Protein AF-A0A2J6R4K6-F1 (afdb_monomer)

Secondary structure (DSSP, 8-state):
-PPPPSTT----EEEEEEEPP-PBPPSSSSPEEEEEEEEEEETTEEEEEEEEEEEEE-TTS-EEEEEEEEEEEETSPPEE------TT-EEEEEEEEEETTEEEEEEEETTTTEEEEEEEE-SSGGG-----EEEEEEEE-SS--B------EEEE-

Foldseek 3Di:
DDDWDPPPAFDFKKKWKKFAFDFDDDPDDAKWKKWWKKWFDDDPWIWMWTKMKIWGADPVRDIDMDIWTWIDGPPPDIDTDPDDDDGGFIWMKMKGDPFLFKIKMWIARPVVGDIDIGIDTHPDPVSRDRGRDIDGDMDIDPDHTCRPDMDIPPIDD

pLDDT: mean 90.51, std 12.22, range [40.06, 98.88]

Radius of gyration: 16.22 Å; Cα contacts (8 Å, |Δi|>4): 396; chains: 1; bounding box: 48×33×43 Å

Sequence (157 aa):
MITPPPSGLTFYAVLGTFVVPLPSPSVSGPGIWGGAWVGLKEGETIVQAGACWMLTVDDSGDYTYVFSLWYEWYPAPTVYLDMAVGPGDLIDVWCEVTTTTTAFCIINNISNGVENTYEFSAPSSDSAITPNEVDWIMEGKATFANFGEITFTNCIA

InterPro domains:
  IPR000250 Peptidase G1 [PF01828] (9-157)
  IPR000250 Peptidase G1 [PTHR37536] (5-157)
  IPR013320 Concanavalin A-like lectin/glucanase domain superfamily [SSF49899] (10-157)
  IPR038656 Peptidase G1 superfamily [G3DSA:2.60.120.700] (2-157)

Nearest PDB structures (foldseek):
  5o68-assembly2_F  TM=2.909E-01  e=8.807E-01  Pseudomonas sp. UK4
  5o68-assembly3_I  TM=3.181E-01  e=4.536E+00  Pseudomonas sp. UK4
  5o68-assembly4_L  TM=2.574E-01  e=2.453E+00  Pseudomonas sp. UK4
  5o68-assembly1_C  TM=3.198E-01  e=7.571E+00  Pseudomonas sp. UK4

Solvent-accessible surface area (backbone atoms only — not comparable to full-atom values): 8768 Å² total; per-residue (Å²): 135,82,78,69,56,61,92,93,53,62,54,47,46,35,32,36,28,35,56,40,56,69,56,48,80,70,99,69,69,77,58,29,34,39,32,45,37,38,28,41,24,40,94,88,31,33,43,35,37,39,39,37,38,37,39,41,52,50,98,87,68,54,73,50,80,48,57,39,34,39,40,31,40,34,90,40,77,75,45,75,49,99,55,94,60,52,63,71,34,38,36,39,36,38,39,35,54,79,44,49,49,32,32,38,36,40,46,30,35,62,73,80,69,51,70,51,76,48,76,52,59,38,80,46,82,91,46,44,44,75,18,65,45,78,46,81,45,81,47,64,49,100,59,62,54,53,43,86,77,80,61,78,39,79,74,45,108

Mean predicted aligned error: 4.85 Å

Structure (mmCIF, N/CA/C/O backbone):
data_AF-A0A2J6R4K6-F1
#
_entry.id   AF-A0A2J6R4K6-F1
#
loop_
_atom_site.group_PDB
_atom_site.id
_atom_site.type_symbol
_atom_site.label_atom_id
_atom_site.label_alt_id
_atom_site.label_comp_id
_atom_site.label_asym_id
_atom_site.label_entity_id
_atom_site.label_seq_id
_atom_site.pdbx_PDB_ins_code
_atom_site.Cartn_x
_atom_site.Cartn_y
_atom_site.Cartn_z
_atom_site.occupancy
_atom_site.B_iso_or_equiv
_atom_site.auth_seq_id
_atom_site.auth_comp_id
_atom_site.auth_asym_id
_atom_site.auth_atom_id
_atom_site.pdbx_PDB_model_num
ATOM 1 N N . MET A 1 1 ? -18.095 5.226 -7.165 1.00 40.06 1 MET A N 1
ATOM 2 C CA . MET A 1 1 ? -18.664 5.714 -5.893 1.00 40.06 1 MET A CA 1
ATOM 3 C C . MET A 1 1 ? -19.014 4.490 -5.072 1.00 40.06 1 MET A C 1
ATOM 5 O O . MET A 1 1 ? -19.979 3.816 -5.418 1.00 40.06 1 MET A O 1
ATOM 9 N N . ILE A 1 2 ? -18.189 4.148 -4.080 1.00 52.03 2 ILE A N 1
ATOM 10 C CA . ILE A 1 2 ? -18.560 3.144 -3.078 1.00 52.03 2 ILE A CA 1
ATOM 11 C C . ILE A 1 2 ? -19.650 3.741 -2.188 1.00 52.03 2 ILE A C 1
ATOM 13 O O . ILE A 1 2 ? -19.697 4.951 -1.960 1.00 52.03 2 ILE A O 1
ATOM 17 N N . THR A 1 3 ? -20.581 2.898 -1.762 1.00 56.41 3 THR A N 1
ATOM 18 C CA . THR A 1 3 ? -21.582 3.265 -0.766 1.00 56.41 3 THR A CA 1
ATOM 19 C C . THR A 1 3 ? -20.895 3.410 0.591 1.00 56.41 3 THR A C 1
ATOM 21 O O . THR A 1 3 ? -20.126 2.515 0.942 1.00 56.41 3 THR A O 1
ATOM 24 N N . PRO A 1 4 ? -21.182 4.471 1.367 1.00 62.97 4 PRO A N 1
ATOM 25 C CA . PRO A 1 4 ? -20.769 4.544 2.765 1.00 62.97 4 PRO A CA 1
ATOM 26 C C . PRO A 1 4 ? -21.141 3.253 3.507 1.00 62.97 4 PRO A C 1
ATOM 28 O O . PRO A 1 4 ? -22.105 2.582 3.098 1.00 62.97 4 PRO A O 1
ATOM 31 N N . PRO A 1 5 ? -20.441 2.912 4.602 1.00 66.69 5 PRO A N 1
ATOM 32 C CA . PRO A 1 5 ? -20.852 1.779 5.407 1.00 66.69 5 PRO A CA 1
ATOM 33 C C . PRO A 1 5 ? -22.298 2.032 5.876 1.00 66.69 5 PRO A C 1
ATOM 35 O O . PRO A 1 5 ? -22.712 3.194 6.010 1.00 66.69 5 PRO A O 1
ATOM 38 N N . PRO A 1 6 ? -23.119 0.981 6.073 1.00 74.62 6 PRO A N 1
ATOM 39 C CA . PRO A 1 6 ? -24.476 1.155 6.576 1.00 74.62 6 PRO A CA 1
ATOM 40 C C . PRO A 1 6 ? -24.489 2.075 7.799 1.00 74.62 6 PRO A C 1
ATOM 42 O O . PRO A 1 6 ? -23.564 2.052 8.605 1.00 74.62 6 PRO A O 1
ATOM 45 N N . SER A 1 7 ? -25.527 2.901 7.933 1.00 71.69 7 SER A N 1
ATOM 46 C CA . SER A 1 7 ? -25.587 3.910 8.997 1.00 71.69 7 SER A CA 1
ATOM 47 C C . SER A 1 7 ? -25.303 3.293 10.374 1.00 71.69 7 SER A C 1
ATOM 49 O O . SER A 1 7 ? -25.990 2.360 10.790 1.00 71.69 7 SER A O 1
ATOM 51 N N . GLY A 1 8 ? -24.280 3.814 11.059 1.00 69.25 8 GLY A N 1
ATOM 52 C CA . GLY A 1 8 ? -23.822 3.315 12.360 1.00 69.25 8 GLY A CA 1
ATOM 53 C C . GLY A 1 8 ? -22.752 2.217 12.304 1.00 69.25 8 GLY A C 1
ATOM 54 O O . GLY A 1 8 ? -22.358 1.735 13.362 1.00 69.25 8 GLY A O 1
ATOM 55 N N . LEU A 1 9 ? -22.285 1.828 11.115 1.00 76.69 9 LEU A N 1
ATOM 56 C CA . LEU A 1 9 ? -21.154 0.920 10.918 1.00 76.69 9 LEU A CA 1
ATOM 57 C C . LEU A 1 9 ? -19.917 1.686 10.441 1.00 76.69 9 LEU A C 1
ATOM 59 O O . LEU A 1 9 ? -20.022 2.777 9.881 1.00 76.69 9 LEU A O 1
ATOM 63 N N . THR A 1 10 ? -18.753 1.088 10.659 1.00 83.94 10 THR A N 1
ATOM 64 C CA . THR A 1 10 ? -17.441 1.601 10.249 1.00 83.94 10 THR A CA 1
ATOM 65 C C . THR A 1 10 ? -16.742 0.570 9.377 1.00 83.94 10 THR A C 1
ATOM 67 O O . THR A 1 10 ? -17.069 -0.618 9.438 1.00 83.94 10 THR A O 1
ATOM 70 N N . PHE A 1 11 ? -15.782 1.015 8.574 1.00 89.06 11 PHE A N 1
ATOM 71 C CA . PHE A 1 11 ? -14.862 0.099 7.911 1.00 89.06 11 PHE A CA 1
ATOM 72 C C . PHE A 1 11 ? -13.789 -0.336 8.907 1.00 89.06 11 PHE A C 1
ATOM 74 O O . PHE A 1 11 ? -13.319 0.466 9.715 1.00 89.06 11 PHE A O 1
ATOM 81 N N . TYR A 1 12 ? -13.416 -1.610 8.857 1.00 92.25 12 TYR A N 1
ATOM 82 C CA . TYR A 1 12 ? -12.367 -2.161 9.720 1.00 92.25 12 TYR A CA 1
ATOM 83 C C . TYR A 1 12 ? -11.169 -2.646 8.923 1.00 92.25 12 TYR A C 1
ATOM 85 O O . TYR A 1 12 ? -10.056 -2.575 9.427 1.00 92.25 12 TYR A O 1
ATOM 93 N N . ALA A 1 13 ? -11.386 -3.090 7.686 1.00 95.94 13 ALA A N 1
ATOM 94 C CA . ALA A 1 13 ? -10.349 -3.586 6.803 1.00 95.94 13 ALA A CA 1
ATOM 95 C C . ALA A 1 13 ? -10.508 -2.986 5.404 1.00 95.94 13 ALA A C 1
ATOM 97 O O . ALA A 1 13 ? -11.612 -2.645 4.987 1.00 95.94 13 ALA A O 1
ATOM 98 N N . VAL A 1 14 ? -9.398 -2.882 4.684 1.00 97.50 14 VAL A N 1
ATOM 99 C CA . VAL A 1 14 ? -9.361 -2.569 3.257 1.00 97.50 14 VAL A CA 1
ATOM 100 C C . VAL A 1 14 ? -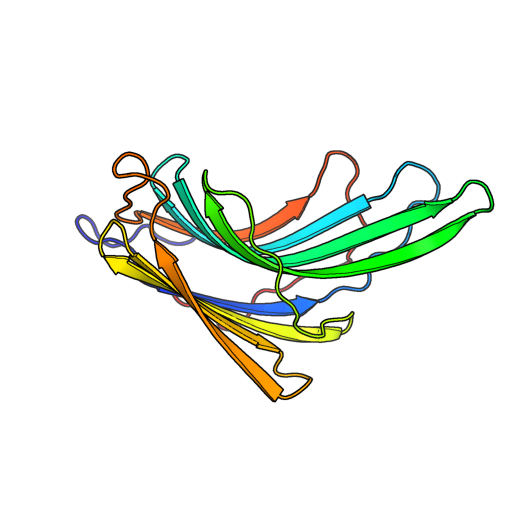8.342 -3.482 2.591 1.00 97.50 14 VAL A C 1
ATOM 102 O O . VAL A 1 14 ? -7.251 -3.688 3.127 1.00 97.50 14 VAL A O 1
ATOM 105 N N . LEU A 1 15 ? -8.699 -4.034 1.435 1.00 97.94 15 LEU A N 1
ATOM 106 C CA . LEU A 1 15 ? -7.819 -4.865 0.619 1.00 97.94 15 LEU A CA 1
ATOM 107 C C . LEU A 1 15 ? -7.814 -4.371 -0.821 1.00 97.94 15 LEU A C 1
ATOM 109 O O . LEU A 1 15 ? -8.864 -4.036 -1.374 1.00 97.94 15 LEU A O 1
ATOM 113 N N . GLY A 1 16 ? -6.645 -4.356 -1.452 1.00 98.12 16 GLY A N 1
ATOM 114 C CA . GLY A 1 16 ? -6.520 -4.132 -2.885 1.00 98.12 16 GLY A CA 1
ATOM 115 C C . GLY A 1 16 ? -5.232 -4.708 -3.448 1.00 98.12 16 GLY A C 1
ATOM 116 O O . GLY A 1 16 ? -4.171 -4.619 -2.834 1.00 98.12 16 GLY A O 1
ATOM 117 N N . THR A 1 17 ? -5.331 -5.242 -4.661 1.00 98.62 17 THR A N 1
ATOM 118 C CA . THR A 1 17 ? -4.192 -5.746 -5.426 1.00 98.62 17 THR A CA 1
ATOM 119 C C . THR A 1 17 ? -3.936 -4.848 -6.634 1.00 98.62 17 THR A C 1
ATOM 121 O O . THR A 1 17 ? -4.871 -4.536 -7.376 1.00 98.62 17 THR A O 1
ATOM 124 N N . PHE A 1 18 ? -2.689 -4.469 -6.896 1.00 98.62 18 PHE A N 1
ATOM 125 C CA . PHE A 1 18 ? -2.312 -3.680 -8.071 1.00 98.62 18 PHE A CA 1
ATOM 126 C C . PHE A 1 18 ? -0.946 -4.100 -8.622 1.00 98.62 18 PHE A C 1
ATOM 128 O O . PHE A 1 18 ? -0.144 -4.733 -7.940 1.00 98.62 18 PHE A O 1
ATOM 135 N N . VAL A 1 19 ? -0.676 -3.740 -9.877 1.00 98.31 19 VAL A N 1
ATOM 136 C CA . VAL A 1 19 ? 0.636 -3.940 -10.507 1.00 98.31 19 VAL A CA 1
ATOM 137 C C . VAL A 1 19 ? 1.448 -2.653 -10.392 1.00 98.31 19 VAL A C 1
ATOM 139 O O . VAL A 1 19 ? 0.947 -1.578 -10.725 1.00 98.31 19 VAL A O 1
ATOM 142 N N . VAL A 1 20 ? 2.702 -2.749 -9.949 1.00 97.38 20 VAL A N 1
ATOM 143 C CA . VAL A 1 20 ? 3.622 -1.602 -9.904 1.00 97.38 20 VAL A CA 1
ATOM 144 C C . VAL A 1 20 ? 3.927 -1.146 -11.335 1.00 97.38 20 VAL A C 1
ATOM 146 O O . VAL A 1 20 ? 4.413 -1.949 -12.139 1.00 97.38 20 VAL A O 1
ATOM 149 N N . PRO A 1 21 ? 3.671 0.122 -11.700 1.00 94.00 21 PRO A N 1
ATOM 150 C CA . PRO A 1 21 ? 3.899 0.588 -13.059 1.00 94.00 21 PRO A CA 1
ATOM 151 C C . PRO A 1 21 ? 5.388 0.818 -13.330 1.00 94.00 21 PRO A C 1
ATOM 153 O O . PRO A 1 21 ? 6.192 1.024 -12.419 1.00 94.00 21 PRO A O 1
ATOM 156 N N . LEU A 1 22 ? 5.741 0.892 -14.613 1.00 91.50 22 LEU A N 1
ATOM 157 C CA . LEU A 1 22 ? 6.967 1.550 -15.057 1.00 91.50 22 LEU A CA 1
ATOM 158 C C . LEU A 1 22 ? 6.602 2.948 -15.582 1.00 91.50 22 LEU A C 1
ATOM 160 O O . LEU A 1 22 ? 6.163 3.061 -16.730 1.00 91.50 22 LEU A O 1
ATOM 164 N N . PRO A 1 23 ? 6.730 4.011 -14.772 1.00 87.06 23 PRO A N 1
ATOM 165 C CA . PRO A 1 23 ? 6.435 5.360 -15.234 1.00 87.06 23 PRO A CA 1
ATOM 166 C C . PRO A 1 23 ? 7.370 5.770 -16.374 1.00 87.06 23 PRO A C 1
ATOM 168 O O . PRO A 1 23 ? 8.573 5.545 -16.310 1.00 87.06 23 PRO A O 1
ATOM 171 N N . SER A 1 24 ? 6.826 6.408 -17.407 1.00 81.94 24 SER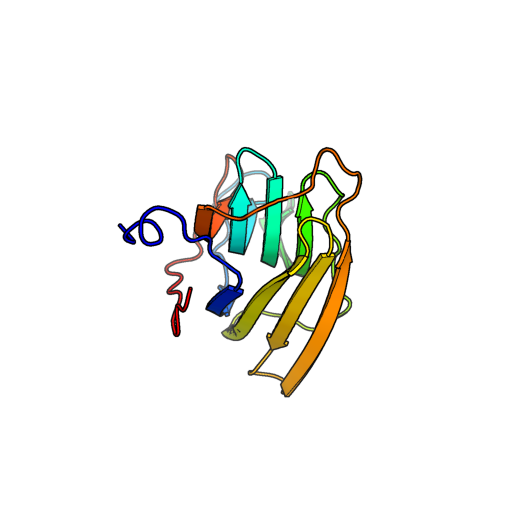 A N 1
ATOM 172 C CA . SER A 1 24 ? 7.630 6.990 -18.483 1.00 81.94 24 SER A CA 1
ATOM 173 C C . SER A 1 24 ? 8.264 8.307 -18.038 1.00 81.94 24 SER A C 1
ATOM 175 O O . SER A 1 24 ? 7.590 9.106 -17.372 1.00 81.94 24 SER A O 1
ATOM 177 N N . PRO A 1 25 ? 9.516 8.583 -18.441 1.00 70.06 25 PRO A N 1
ATOM 178 C CA . PRO A 1 25 ? 10.161 9.826 -18.084 1.00 70.06 25 PRO A CA 1
ATOM 179 C C . PRO A 1 25 ? 9.506 11.036 -18.727 1.00 70.06 25 PRO A C 1
ATOM 181 O O . PRO A 1 25 ? 9.061 10.981 -19.876 1.00 70.06 25 PRO A O 1
ATOM 184 N N . SER A 1 26 ? 9.416 12.139 -17.974 1.00 63.97 26 SER A N 1
ATOM 185 C CA . SER A 1 26 ? 9.035 13.406 -18.585 1.00 63.97 26 SER A CA 1
ATOM 186 C C . SER A 1 26 ? 10.108 13.804 -19.590 1.00 63.97 26 SER A C 1
ATOM 188 O O . SER A 1 26 ? 11.297 13.548 -19.414 1.00 63.97 26 SER A O 1
ATOM 190 N N . VAL A 1 27 ? 9.682 14.475 -20.655 1.00 56.47 27 VAL A N 1
ATOM 191 C CA . VAL A 1 27 ? 10.594 15.044 -21.656 1.00 56.47 27 VAL A CA 1
ATOM 192 C C . VAL A 1 27 ? 11.521 16.127 -21.072 1.00 56.47 27 VAL A C 1
ATOM 194 O O . VAL A 1 27 ? 12.496 16.494 -21.720 1.00 56.47 27 VAL A O 1
ATOM 197 N N . SER A 1 28 ? 11.223 16.639 -19.868 1.00 53.97 28 SER A N 1
ATOM 198 C CA . SER A 1 28 ? 12.068 17.516 -19.043 1.00 53.97 28 SER A CA 1
ATOM 199 C C . SER A 1 28 ? 11.464 17.714 -17.637 1.00 53.97 28 SER A C 1
ATOM 201 O O . SER A 1 28 ? 10.267 17.489 -17.432 1.00 53.97 28 SER A O 1
ATOM 203 N N . GLY A 1 29 ? 12.266 18.162 -16.662 1.00 54.22 29 GLY A N 1
ATOM 204 C CA . GLY A 1 29 ? 11.798 18.609 -15.339 1.00 54.22 29 GLY A CA 1
ATOM 205 C C . GLY A 1 29 ? 12.255 17.744 -14.153 1.00 54.22 29 GLY A C 1
ATOM 206 O O . GLY A 1 29 ? 12.773 16.649 -14.356 1.00 54.22 29 GLY A O 1
ATOM 207 N N . PRO A 1 30 ? 12.105 18.250 -12.911 1.00 53.88 30 PRO A N 1
ATOM 208 C CA . PRO A 1 30 ? 12.571 17.574 -11.702 1.00 53.88 30 PRO A CA 1
ATOM 209 C C . PRO A 1 30 ? 11.839 16.252 -11.468 1.00 53.88 30 PRO A C 1
ATOM 211 O O . PRO A 1 30 ? 10.724 16.050 -11.953 1.00 53.88 30 PRO A O 1
ATOM 214 N N . GLY A 1 31 ? 12.490 15.382 -10.693 1.00 61.91 31 GLY A N 1
ATOM 215 C CA . GLY A 1 31 ? 12.062 14.011 -10.468 1.00 61.91 31 GLY A CA 1
ATOM 216 C C . GLY A 1 31 ? 10.587 13.864 -10.096 1.00 61.91 31 GLY A C 1
ATOM 217 O O . GLY A 1 31 ? 10.034 14.628 -9.303 1.00 61.91 31 GLY A O 1
ATOM 218 N N . ILE A 1 32 ? 9.949 12.880 -10.718 1.00 70.31 32 ILE A N 1
ATOM 219 C CA . ILE A 1 32 ? 8.515 12.669 -10.667 1.00 70.31 32 ILE A CA 1
ATOM 220 C C . ILE A 1 32 ? 8.194 11.581 -9.650 1.00 70.31 32 ILE A C 1
ATOM 222 O O . ILE A 1 32 ? 8.760 10.491 -9.712 1.00 70.31 32 ILE A O 1
ATOM 226 N N . TRP A 1 33 ? 7.271 11.875 -8.735 1.00 82.25 33 TRP A N 1
ATOM 227 C CA . TRP A 1 33 ? 6.818 10.944 -7.705 1.00 82.25 33 TRP A CA 1
ATOM 228 C C . TRP A 1 33 ? 5.376 10.508 -7.965 1.00 82.25 33 TRP A C 1
ATOM 230 O O . TRP A 1 33 ? 4.528 11.335 -8.320 1.00 82.25 33 TRP A O 1
ATOM 240 N N . GLY A 1 34 ? 5.104 9.226 -7.752 1.00 89.25 34 GLY A N 1
ATOM 241 C CA . GLY A 1 34 ? 3.753 8.695 -7.649 1.00 89.25 34 GLY A CA 1
ATOM 242 C C . GLY A 1 34 ? 3.698 7.507 -6.694 1.00 89.25 34 GLY A C 1
ATOM 243 O O . GLY A 1 34 ? 4.719 6.875 -6.428 1.00 89.25 34 GLY A O 1
ATOM 244 N N . GLY A 1 35 ? 2.513 7.193 -6.188 1.00 93.81 35 GLY A N 1
ATOM 245 C CA . GLY A 1 35 ? 2.273 5.977 -5.425 1.00 93.81 35 GLY A CA 1
ATOM 246 C C . GLY A 1 35 ? 0.864 5.440 -5.602 1.00 93.81 35 GLY A C 1
ATOM 247 O O . GLY A 1 35 ? -0.066 6.194 -5.868 1.00 93.81 35 GLY A O 1
ATOM 248 N N . ALA A 1 36 ? 0.732 4.127 -5.457 1.00 97.00 36 ALA A N 1
ATOM 249 C CA . ALA A 1 36 ? -0.536 3.420 -5.405 1.00 97.00 36 ALA A CA 1
ATOM 250 C C . ALA A 1 36 ? -0.684 2.790 -4.021 1.00 97.00 36 ALA A C 1
ATOM 252 O O . ALA A 1 36 ? 0.235 2.112 -3.552 1.00 97.00 36 ALA A O 1
ATOM 253 N N . TRP A 1 37 ? -1.813 3.029 -3.367 1.00 98.38 37 TRP A N 1
ATOM 254 C CA . TRP A 1 37 ? -2.032 2.601 -1.991 1.00 98.38 37 TRP A CA 1
ATOM 255 C C . TRP A 1 37 ? -3.505 2.338 -1.692 1.00 98.38 37 TRP A C 1
ATOM 257 O O . TRP A 1 37 ? -4.399 2.778 -2.419 1.00 98.38 37 TRP A O 1
ATOM 267 N N . VAL A 1 38 ? -3.737 1.599 -0.610 1.00 98.50 38 VAL A N 1
ATOM 268 C CA . VAL A 1 38 ? -5.059 1.408 -0.006 1.00 98.50 38 VAL A CA 1
ATOM 269 C C . VAL A 1 38 ? -5.082 2.030 1.382 1.00 98.50 38 VAL A C 1
ATOM 271 O O . VAL A 1 38 ? -4.038 2.093 2.036 1.00 98.50 38 VAL A O 1
ATOM 274 N N . GLY A 1 39 ? -6.246 2.493 1.837 1.00 98.06 39 GLY A N 1
ATOM 275 C CA . GLY A 1 39 ? -6.335 3.171 3.125 1.00 98.06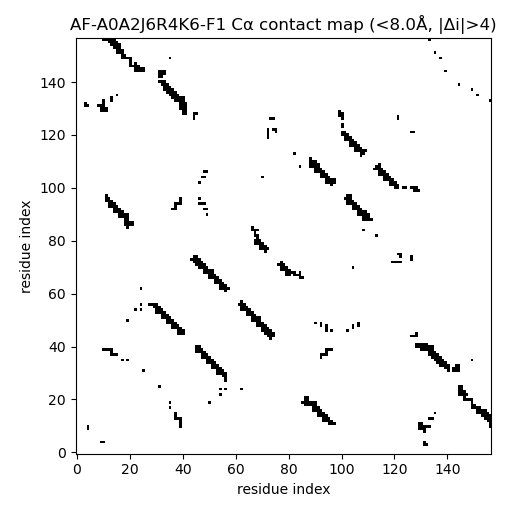 39 GLY A CA 1
ATOM 276 C C . GLY A 1 39 ? -7.704 3.146 3.796 1.00 98.06 39 GLY A C 1
ATOM 277 O O . GLY A 1 39 ? -8.739 3.004 3.148 1.00 98.06 39 GLY A O 1
ATOM 278 N N . LEU A 1 40 ? -7.670 3.284 5.121 1.00 97.56 40 LEU A N 1
ATOM 279 C CA . LEU A 1 40 ? -8.798 3.435 6.038 1.00 97.56 40 LEU A CA 1
ATOM 280 C C . LEU A 1 40 ? -8.679 4.789 6.729 1.00 97.56 40 LEU A C 1
ATOM 282 O O . LEU A 1 40 ? -7.654 5.073 7.353 1.00 97.56 40 LEU A O 1
ATOM 286 N N . LYS A 1 41 ? -9.721 5.613 6.642 1.00 95.38 41 LYS A N 1
ATOM 287 C CA . LYS A 1 41 ? -9.624 7.032 6.984 1.00 95.38 41 LYS A CA 1
ATOM 288 C C . LYS A 1 41 ? -10.776 7.527 7.859 1.00 95.38 41 LYS A C 1
ATOM 290 O O . LYS A 1 41 ? -11.915 7.068 7.745 1.00 95.38 41 LYS A O 1
ATOM 295 N N . GLU A 1 42 ? -10.454 8.490 8.721 1.00 94.75 42 GLU A N 1
ATOM 296 C CA . GLU A 1 42 ? -11.395 9.344 9.449 1.00 94.75 42 GLU A CA 1
ATOM 297 C C . GLU A 1 42 ? -10.832 10.777 9.516 1.00 94.75 42 GLU A C 1
ATOM 299 O O . GLU A 1 42 ? -9.800 11.037 10.139 1.00 94.75 42 GLU A O 1
ATOM 304 N N . GLY A 1 43 ? -11.502 11.735 8.866 1.00 92.88 43 GLY A N 1
ATOM 305 C CA . GLY A 1 43 ? -11.024 13.121 8.815 1.00 92.88 43 GLY A CA 1
ATOM 306 C C . GLY A 1 43 ? -9.701 13.240 8.055 1.00 92.88 43 GLY A C 1
ATOM 307 O O . GLY A 1 43 ? -9.646 12.910 6.881 1.00 92.88 43 GLY A O 1
ATOM 308 N N . GLU A 1 44 ? -8.641 13.721 8.701 1.00 94.38 44 GLU A N 1
ATOM 309 C CA . GLU A 1 44 ? -7.293 13.782 8.101 1.00 94.38 44 GLU A CA 1
ATOM 310 C C . GLU A 1 44 ? -6.429 12.570 8.482 1.00 94.38 44 GLU A C 1
ATOM 312 O O . GLU A 1 44 ? -5.343 12.388 7.944 1.00 94.38 44 GLU A O 1
ATOM 317 N N . THR A 1 45 ? -6.874 11.745 9.432 1.00 97.56 45 THR A N 1
ATOM 318 C CA . THR A 1 45 ? -6.104 10.608 9.936 1.00 97.56 45 THR A CA 1
ATOM 319 C C . THR A 1 45 ? -6.376 9.376 9.083 1.00 97.56 45 THR A C 1
ATOM 321 O O . THR A 1 45 ? -7.532 9.026 8.836 1.00 97.56 45 THR A O 1
ATOM 324 N N . ILE A 1 46 ? -5.309 8.714 8.637 1.00 98.00 46 ILE A N 1
ATOM 325 C CA . ILE A 1 46 ? -5.395 7.576 7.722 1.00 98.00 46 ILE A CA 1
ATOM 326 C C . ILE A 1 46 ? -4.383 6.490 8.089 1.00 98.00 46 ILE A C 1
ATOM 328 O O . ILE A 1 46 ? -3.214 6.773 8.352 1.00 98.00 46 ILE A O 1
ATOM 332 N N . VAL A 1 47 ? -4.854 5.244 8.091 1.00 98.62 47 VAL A N 1
ATOM 333 C CA . VAL A 1 47 ? -4.029 4.032 8.068 1.00 98.62 47 VAL A CA 1
ATOM 334 C C . VAL A 1 47 ? -3.945 3.576 6.623 1.00 98.62 47 VAL A C 1
ATOM 336 O O . VAL A 1 47 ? -4.973 3.289 6.015 1.00 98.62 47 VAL A O 1
ATOM 339 N N . GLN A 1 48 ? -2.740 3.522 6.069 1.00 98.75 48 GLN A N 1
ATOM 340 C CA . GLN A 1 48 ? -2.532 3.250 4.650 1.00 98.75 48 GLN A CA 1
ATOM 341 C C . GLN A 1 48 ? -1.238 2.486 4.395 1.00 98.75 48 GLN A C 1
ATOM 343 O O . GLN A 1 48 ? -0.279 2.567 5.164 1.00 98.75 48 GLN A O 1
ATOM 348 N N . ALA A 1 49 ? -1.212 1.750 3.291 1.00 98.88 49 ALA A N 1
ATOM 349 C CA . ALA A 1 49 ? -0.017 1.080 2.807 1.00 98.88 49 ALA A CA 1
ATOM 350 C C . ALA A 1 49 ? -0.065 0.904 1.291 1.00 98.88 49 ALA A C 1
ATOM 352 O O . ALA A 1 49 ? -1.133 0.875 0.673 1.00 98.88 49 ALA A O 1
ATOM 353 N N . GLY A 1 50 ? 1.110 0.773 0.685 1.00 98.56 50 GLY A N 1
ATOM 354 C CA . GLY A 1 50 ? 1.210 0.656 -0.758 1.00 98.56 50 GLY A CA 1
ATOM 355 C C . GLY A 1 50 ? 2.632 0.647 -1.285 1.00 98.56 50 GLY A C 1
ATOM 356 O O . GLY A 1 50 ? 3.593 0.330 -0.582 1.00 98.56 50 GLY A O 1
ATOM 357 N N . ALA A 1 51 ? 2.744 1.006 -2.559 1.00 97.88 51 ALA A N 1
ATOM 358 C CA . ALA A 1 51 ? 4.003 1.185 -3.256 1.00 97.88 51 ALA A CA 1
ATOM 359 C C . ALA A 1 51 ? 4.122 2.630 -3.731 1.00 97.88 51 ALA A C 1
ATOM 361 O O . ALA A 1 51 ? 3.144 3.250 -4.147 1.00 97.88 51 ALA A O 1
ATOM 362 N N . CYS A 1 52 ? 5.332 3.169 -3.712 1.00 94.88 52 CYS A N 1
ATOM 363 C CA . CYS A 1 52 ? 5.645 4.424 -4.375 1.00 94.88 52 CYS A CA 1
ATOM 364 C C . CYS A 1 52 ? 6.846 4.262 -5.292 1.00 94.88 52 CYS A C 1
ATOM 366 O O . CYS A 1 52 ? 7.686 3.377 -5.111 1.00 94.88 52 CYS A O 1
ATOM 368 N N . TRP A 1 53 ? 6.944 5.169 -6.249 1.00 91.19 53 TRP A N 1
ATOM 369 C CA . TRP A 1 53 ? 8.056 5.265 -7.163 1.00 91.19 53 TRP A CA 1
ATOM 370 C C . TRP A 1 53 ? 8.475 6.711 -7.346 1.00 91.19 53 TRP A C 1
ATOM 372 O O . TRP A 1 53 ? 7.668 7.643 -7.365 1.00 91.19 53 TRP A O 1
ATOM 382 N N . MET A 1 54 ? 9.775 6.879 -7.520 1.00 87.88 54 MET A N 1
ATOM 383 C CA . MET A 1 54 ? 10.387 8.137 -7.877 1.00 87.88 54 MET A CA 1
ATOM 384 C C . MET A 1 54 ? 11.250 7.920 -9.105 1.00 87.88 54 MET A C 1
ATOM 386 O O . MET A 1 54 ? 12.099 7.035 -9.135 1.00 87.88 54 MET A O 1
ATOM 390 N N . LEU A 1 55 ? 11.036 8.752 -10.106 1.00 85.81 55 LEU A N 1
ATOM 391 C CA . LEU A 1 55 ? 11.881 8.863 -11.277 1.00 85.81 55 LEU A CA 1
ATOM 392 C C . LEU A 1 55 ? 12.712 10.136 -11.138 1.00 85.81 55 LEU A C 1
ATOM 394 O O . LEU A 1 55 ? 12.132 11.193 -10.933 1.00 85.81 55 LEU A O 1
ATOM 398 N N . THR A 1 56 ? 14.023 10.077 -11.336 1.00 82.69 56 THR A N 1
ATOM 399 C CA . THR A 1 56 ? 14.890 11.263 -11.430 1.00 82.69 56 THR A CA 1
ATOM 400 C C . THR A 1 56 ? 15.528 11.313 -12.809 1.00 82.69 56 THR A C 1
ATOM 402 O O . THR A 1 56 ? 16.053 10.295 -13.245 1.00 82.69 56 THR A O 1
ATOM 405 N N . VAL A 1 57 ? 15.504 12.476 -13.467 1.00 79.25 57 VAL A N 1
ATOM 406 C CA . VAL A 1 57 ? 16.248 12.752 -14.708 1.00 79.25 57 VAL A CA 1
ATOM 407 C C . VAL A 1 57 ? 17.372 13.729 -14.374 1.00 79.25 57 VAL A C 1
ATOM 409 O O . VAL A 1 57 ? 17.113 14.742 -13.721 1.00 79.25 57 VAL A O 1
ATOM 412 N N . ASP A 1 58 ? 18.603 13.416 -14.765 1.00 81.06 58 ASP A N 1
ATOM 413 C CA . ASP A 1 58 ? 19.756 14.290 -14.548 1.00 81.06 58 ASP A CA 1
ATOM 414 C C . ASP A 1 58 ? 19.982 15.278 -15.708 1.00 81.06 58 ASP A C 1
ATOM 416 O O . ASP A 1 58 ? 19.287 15.255 -16.727 1.00 81.06 58 ASP A O 1
ATOM 420 N N . ASP A 1 59 ? 20.969 16.165 -15.556 1.00 80.56 59 ASP A N 1
ATOM 421 C CA . ASP A 1 59 ? 21.281 17.208 -16.544 1.00 80.56 59 ASP A CA 1
ATOM 422 C C . ASP A 1 59 ? 21.758 16.653 -17.901 1.00 80.56 59 ASP A C 1
ATOM 424 O O . ASP A 1 59 ? 21.749 17.373 -18.902 1.00 80.56 59 ASP A O 1
ATOM 428 N N . SER A 1 60 ? 22.185 15.387 -17.951 1.00 83.19 60 SER A N 1
ATOM 429 C CA . SER A 1 60 ? 22.577 14.701 -19.185 1.00 83.19 60 SER A CA 1
ATOM 430 C C . SER A 1 60 ? 21.395 14.042 -19.905 1.00 83.19 60 SER A C 1
ATOM 432 O O . SER A 1 60 ? 21.518 13.674 -21.075 1.00 83.19 60 SER A O 1
ATOM 434 N N . GLY A 1 61 ? 20.236 13.964 -19.242 1.00 77.38 61 GLY A N 1
ATOM 435 C CA . GLY A 1 61 ? 19.039 13.281 -19.724 1.00 77.38 61 GLY A CA 1
ATOM 436 C C . GLY A 1 61 ? 18.968 11.807 -19.322 1.00 77.38 61 GLY A C 1
ATOM 437 O O . GLY A 1 61 ? 18.022 11.123 -19.722 1.00 77.38 61 GLY A O 1
ATOM 438 N N . ASP A 1 62 ? 19.924 11.325 -18.526 1.00 82.12 62 ASP A N 1
ATOM 439 C CA . ASP A 1 62 ? 19.883 9.984 -17.956 1.00 82.12 62 ASP A CA 1
ATOM 440 C C . ASP A 1 62 ? 18.842 9.931 -16.839 1.00 82.12 62 ASP A C 1
ATOM 442 O O . ASP A 1 62 ? 18.626 10.899 -16.105 1.00 82.12 62 ASP A O 1
ATOM 446 N N . TYR A 1 63 ? 18.171 8.788 -16.708 1.00 83.12 63 TYR A N 1
ATOM 447 C CA . TYR A 1 63 ? 17.106 8.616 -15.732 1.00 83.12 63 TYR A CA 1
ATOM 448 C C . TYR A 1 63 ? 17.324 7.425 -14.805 1.00 83.12 63 TYR A C 1
ATOM 450 O O . TYR A 1 63 ? 17.844 6.380 -15.191 1.00 83.12 63 TYR A O 1
ATOM 458 N N . THR A 1 64 ? 16.870 7.580 -13.563 1.00 87.44 64 THR A N 1
ATOM 459 C CA . THR A 1 64 ? 16.934 6.561 -12.512 1.00 87.44 64 THR A CA 1
ATOM 460 C C . THR A 1 64 ? 15.576 6.395 -11.849 1.00 87.44 64 THR A C 1
ATOM 462 O O . THR A 1 64 ? 14.839 7.368 -11.686 1.00 87.44 64 THR A O 1
ATOM 465 N N . TYR A 1 65 ? 15.253 5.165 -11.452 1.00 89.31 65 TYR A N 1
ATOM 466 C CA . TYR A 1 65 ? 14.034 4.858 -10.711 1.00 89.31 65 TYR A CA 1
ATOM 467 C C . TYR A 1 65 ? 14.366 4.344 -9.317 1.00 89.31 65 TYR A C 1
ATOM 469 O O . TYR A 1 65 ? 15.308 3.575 -9.132 1.00 89.31 65 TYR A O 1
ATOM 477 N N . VAL A 1 66 ? 13.535 4.729 -8.358 1.00 92.44 66 VAL A N 1
ATOM 478 C CA . VAL A 1 66 ? 13.479 4.157 -7.016 1.00 92.44 66 VAL A CA 1
ATOM 479 C C . VAL A 1 66 ? 12.055 3.676 -6.793 1.00 92.44 66 VAL A C 1
ATOM 481 O O . VAL A 1 66 ? 11.122 4.434 -7.041 1.00 92.44 66 VAL A O 1
ATOM 484 N N . PHE A 1 67 ? 11.898 2.441 -6.327 1.00 95.62 67 PHE A N 1
ATOM 485 C CA . PHE A 1 67 ? 10.619 1.855 -5.936 1.00 95.62 67 PHE A CA 1
ATOM 486 C C . PHE A 1 67 ? 10.706 1.457 -4.469 1.00 95.62 67 PHE A C 1
ATOM 488 O O . PHE A 1 67 ? 11.721 0.901 -4.049 1.00 95.62 67 PHE A O 1
ATOM 495 N N . SER A 1 68 ? 9.650 1.726 -3.709 1.00 97.69 68 SER A N 1
ATOM 496 C CA . SER A 1 68 ? 9.585 1.375 -2.292 1.00 97.69 68 SER A CA 1
ATOM 497 C C . SER A 1 68 ? 8.187 0.909 -1.923 1.00 97.69 68 SER A C 1
ATOM 499 O O . SER A 1 68 ? 7.201 1.510 -2.350 1.00 97.69 68 SER A O 1
ATOM 501 N N . LEU A 1 69 ? 8.109 -0.121 -1.084 1.00 98.50 69 LEU A N 1
ATOM 502 C CA . LEU A 1 69 ? 6.900 -0.453 -0.334 1.00 98.50 69 LEU A CA 1
ATOM 503 C C . LEU A 1 69 ? 6.908 0.306 0.993 1.00 98.50 69 LEU A C 1
ATOM 505 O O . LEU A 1 69 ? 7.976 0.613 1.533 1.00 98.50 69 LEU A O 1
ATOM 509 N N . TRP A 1 70 ? 5.727 0.637 1.499 1.00 98.75 70 TRP A N 1
ATOM 510 C CA . TRP A 1 70 ? 5.588 1.453 2.698 1.00 98.75 70 TRP A CA 1
ATOM 511 C C . TRP A 1 70 ? 4.243 1.244 3.395 1.00 98.75 70 TRP A C 1
ATOM 513 O O . TRP A 1 70 ? 3.278 0.778 2.788 1.00 98.75 70 TRP A O 1
ATOM 523 N N . TYR A 1 71 ? 4.190 1.630 4.669 1.00 98.75 71 TYR A N 1
ATOM 524 C CA . TYR A 1 71 ? 2.955 1.812 5.430 1.00 98.75 71 TYR A CA 1
ATOM 525 C C . TYR A 1 71 ? 3.015 3.110 6.243 1.00 98.75 71 TYR A C 1
ATOM 527 O O . TYR A 1 71 ? 4.092 3.661 6.494 1.00 98.75 71 TYR A O 1
ATOM 535 N N . GLU A 1 72 ? 1.856 3.610 6.659 1.00 98.62 72 GLU A N 1
ATOM 536 C CA . GLU A 1 72 ? 1.735 4.843 7.425 1.00 98.62 72 GLU A CA 1
ATOM 537 C C . GLU A 1 72 ? 0.458 4.862 8.278 1.00 98.62 72 GLU A C 1
ATOM 539 O O . GLU A 1 72 ? -0.605 4.411 7.852 1.00 98.62 72 GLU A O 1
ATOM 544 N N . TRP A 1 73 ? 0.572 5.445 9.473 1.00 98.69 73 TRP A N 1
ATOM 545 C CA . TRP A 1 73 ? -0.559 5.994 10.222 1.00 98.69 73 TRP A CA 1
ATOM 546 C C . TRP A 1 73 ? -0.390 7.509 10.282 1.00 98.69 73 TRP A C 1
ATOM 548 O O . TRP A 1 73 ? 0.235 8.026 11.209 1.00 98.69 73 TRP A O 1
ATOM 558 N N . TYR A 1 74 ? -0.917 8.240 9.305 1.00 98.12 74 TYR A N 1
ATOM 559 C CA . TYR A 1 74 ? -0.760 9.694 9.267 1.00 98.12 74 TYR A CA 1
ATOM 560 C C . TYR A 1 74 ? -1.430 10.312 10.507 1.00 98.12 74 TYR A C 1
ATOM 562 O O . TYR A 1 74 ? -2.562 9.936 10.814 1.00 98.12 74 TYR A O 1
ATOM 570 N N . PRO A 1 75 ? -0.783 11.235 11.249 1.00 97.44 75 PRO A N 1
ATOM 571 C CA . PRO A 1 75 ? 0.357 12.076 10.863 1.00 97.44 75 PRO A CA 1
ATOM 572 C C . PRO A 1 75 ? 1.745 11.544 11.256 1.00 97.44 75 PRO A C 1
ATOM 574 O O . PRO A 1 75 ? 2.715 12.307 11.252 1.00 97.44 75 PRO A O 1
ATOM 577 N N . ALA A 1 76 ? 1.874 10.273 11.645 1.00 98.12 76 ALA A N 1
ATOM 578 C CA . ALA A 1 76 ? 3.192 9.673 11.824 1.00 98.12 76 ALA A CA 1
ATOM 579 C C . ALA A 1 76 ? 3.942 9.658 10.481 1.00 98.12 76 ALA A C 1
ATOM 581 O O . ALA A 1 76 ? 3.306 9.491 9.445 1.00 98.12 76 ALA A O 1
ATOM 582 N N . PRO A 1 77 ? 5.280 9.789 10.470 1.00 97.38 77 PRO A N 1
ATOM 583 C CA . PRO A 1 77 ? 6.046 9.651 9.238 1.00 97.38 77 PRO A CA 1
ATOM 584 C C . PRO A 1 77 ? 5.840 8.281 8.579 1.00 97.38 77 PRO A C 1
ATOM 586 O O . PRO A 1 77 ? 5.814 7.259 9.266 1.00 97.38 77 PRO A O 1
ATOM 589 N N . THR A 1 78 ? 5.793 8.264 7.246 1.00 97.94 78 THR A N 1
ATOM 590 C CA . THR A 1 78 ? 5.803 7.041 6.435 1.00 97.94 78 THR A CA 1
ATOM 591 C C . THR A 1 78 ? 6.977 6.131 6.802 1.00 97.94 78 THR A C 1
ATOM 593 O O . THR A 1 78 ? 8.123 6.585 6.909 1.00 97.94 78 THR A O 1
ATOM 596 N N . VAL A 1 79 ? 6.713 4.830 6.930 1.00 98.56 79 VAL A N 1
ATOM 597 C CA . VAL A 1 79 ? 7.738 3.806 7.143 1.00 98.56 79 VAL A CA 1
ATOM 598 C C . VAL A 1 79 ? 7.978 3.059 5.838 1.00 98.56 79 VAL A C 1
ATOM 600 O O . VAL A 1 79 ? 7.104 2.350 5.347 1.00 98.56 79 VAL A O 1
ATOM 603 N N . TYR A 1 80 ? 9.179 3.212 5.279 1.00 98.25 80 TYR A N 1
ATOM 604 C CA . TYR A 1 80 ? 9.619 2.474 4.095 1.00 98.25 80 TYR A CA 1
ATOM 605 C C . TYR A 1 80 ? 10.184 1.112 4.482 1.00 98.25 80 TYR A C 1
ATOM 607 O O . TYR A 1 80 ? 10.893 0.981 5.482 1.00 98.25 80 TYR A O 1
ATOM 615 N N . LEU A 1 81 ? 9.885 0.106 3.669 1.00 98.19 81 LEU A N 1
ATOM 616 C CA . LEU A 1 81 ? 10.185 -1.286 3.969 1.00 98.19 81 LEU A CA 1
ATOM 617 C C . LEU A 1 81 ? 11.419 -1.766 3.216 1.00 98.19 81 LEU A C 1
ATOM 619 O O . LEU A 1 81 ? 11.608 -1.447 2.043 1.00 98.19 81 LEU A O 1
ATOM 623 N N . ASP A 1 82 ? 12.213 -2.606 3.875 1.00 96.44 82 ASP A N 1
ATOM 624 C CA . ASP A 1 82 ? 13.292 -3.364 3.238 1.00 96.44 82 ASP A CA 1
ATOM 625 C C . ASP A 1 82 ? 12.717 -4.611 2.544 1.00 96.44 82 ASP A C 1
ATOM 627 O O . ASP A 1 82 ? 12.909 -5.752 2.965 1.00 96.44 82 ASP A O 1
ATOM 631 N N . MET A 1 83 ? 11.901 -4.372 1.518 1.00 96.94 83 MET A N 1
ATOM 632 C CA . MET A 1 83 ? 11.296 -5.394 0.668 1.00 96.94 83 MET A CA 1
ATOM 633 C C . MET A 1 83 ? 11.595 -5.071 -0.791 1.00 96.94 83 MET A C 1
ATOM 635 O O . MET A 1 83 ? 11.395 -3.944 -1.244 1.00 96.94 83 MET A O 1
ATOM 639 N N . ALA A 1 84 ? 12.041 -6.078 -1.543 1.00 97.50 84 ALA A N 1
ATOM 640 C CA . ALA A 1 84 ? 12.265 -5.926 -2.972 1.00 97.50 84 ALA A CA 1
ATOM 641 C C . ALA A 1 84 ? 10.934 -5.676 -3.697 1.00 97.50 84 ALA A C 1
ATOM 643 O O . ALA A 1 84 ? 9.970 -6.431 -3.538 1.00 97.50 84 ALA A O 1
ATOM 644 N N . VAL A 1 85 ? 10.912 -4.623 -4.509 1.00 98.31 85 VAL A N 1
ATOM 645 C CA . VAL A 1 85 ? 9.786 -4.255 -5.361 1.00 98.31 85 VAL A CA 1
ATOM 646 C C . VAL A 1 85 ? 10.307 -3.603 -6.634 1.00 98.31 85 VAL A C 1
ATOM 648 O O . VAL A 1 85 ? 11.280 -2.846 -6.610 1.00 98.31 85 VAL A O 1
ATOM 651 N N . GLY A 1 86 ? 9.661 -3.892 -7.753 1.00 97.38 86 GLY A N 1
ATOM 652 C CA . GLY A 1 86 ? 9.967 -3.262 -9.025 1.00 97.38 86 GLY A CA 1
ATOM 653 C C . GLY A 1 86 ? 8.776 -3.240 -9.978 1.00 97.38 86 GLY A C 1
ATOM 654 O O . GLY A 1 86 ? 7.698 -3.737 -9.657 1.00 97.38 86 GLY A O 1
ATOM 655 N N . PRO A 1 87 ? 8.958 -2.649 -11.168 1.00 96.06 87 PRO A N 1
ATOM 656 C CA . PRO A 1 87 ? 7.913 -2.594 -12.178 1.00 96.06 87 PRO A CA 1
ATOM 657 C C . PRO A 1 87 ? 7.430 -3.985 -12.589 1.00 96.06 87 PRO A C 1
ATOM 659 O O . PRO A 1 87 ? 8.237 -4.880 -12.834 1.00 96.06 87 PRO A O 1
ATOM 662 N N . GLY A 1 88 ? 6.117 -4.134 -12.744 1.00 97.75 88 GLY A N 1
ATOM 663 C CA . GLY A 1 88 ? 5.475 -5.397 -13.100 1.00 97.75 88 GLY A CA 1
ATOM 664 C C . GLY A 1 88 ? 5.200 -6.320 -11.912 1.00 97.75 88 GLY A C 1
ATOM 665 O O . GLY A 1 88 ? 4.504 -7.319 -12.093 1.00 97.75 88 GLY A O 1
ATOM 666 N N . ASP A 1 89 ? 5.685 -5.992 -10.711 1.00 98.69 89 ASP A N 1
ATOM 667 C CA . ASP A 1 89 ? 5.343 -6.750 -9.513 1.00 98.69 89 ASP A CA 1
ATOM 668 C C . ASP A 1 89 ? 3.862 -6.584 -9.168 1.00 98.69 89 ASP A C 1
ATOM 670 O O . ASP A 1 89 ? 3.319 -5.478 -9.216 1.00 98.69 89 ASP A O 1
ATOM 674 N N . LEU A 1 90 ? 3.212 -7.696 -8.822 1.00 98.69 90 LEU A N 1
ATOM 675 C CA . LEU A 1 90 ? 1.840 -7.727 -8.342 1.00 98.69 90 LEU A CA 1
ATOM 676 C C . LEU A 1 90 ? 1.858 -7.616 -6.817 1.00 98.69 90 LEU A C 1
ATOM 678 O O . LEU A 1 90 ? 2.330 -8.524 -6.131 1.00 98.69 90 LEU A O 1
ATOM 682 N N . ILE A 1 91 ? 1.350 -6.501 -6.305 1.00 98.81 91 ILE A N 1
ATOM 683 C CA . ILE A 1 91 ? 1.334 -6.182 -4.881 1.00 98.81 91 ILE A CA 1
ATOM 684 C C . ILE A 1 91 ? -0.089 -6.318 -4.369 1.00 98.81 91 ILE A C 1
ATOM 686 O O . ILE A 1 91 ? -1.000 -5.681 -4.895 1.00 98.81 91 ILE A O 1
ATOM 690 N N . ASP A 1 92 ? -0.259 -7.136 -3.339 1.00 98.69 92 ASP A N 1
ATOM 691 C CA . ASP A 1 92 ? -1.482 -7.229 -2.556 1.00 98.69 92 ASP A CA 1
ATOM 692 C C . ASP A 1 92 ? -1.271 -6.542 -1.210 1.00 98.69 92 ASP A C 1
ATOM 694 O O . ASP A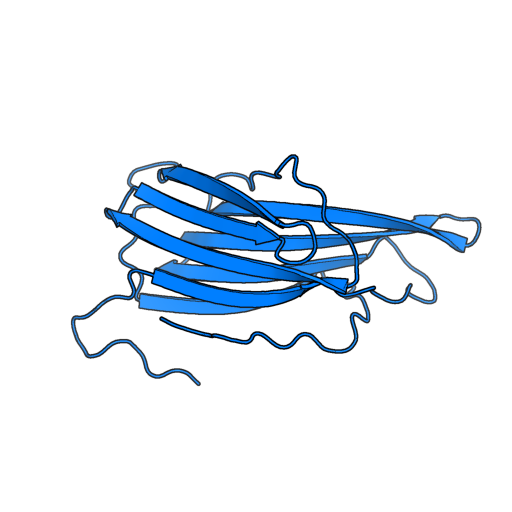 1 92 ? -0.260 -6.760 -0.534 1.00 98.69 92 ASP A O 1
ATOM 698 N N . VAL A 1 93 ? -2.203 -5.661 -0.858 1.00 98.81 93 VAL A N 1
ATOM 699 C CA . VAL A 1 93 ? -2.157 -4.900 0.386 1.00 98.81 93 VAL A CA 1
ATOM 700 C C . VAL A 1 93 ? -3.468 -5.084 1.121 1.00 98.81 93 VAL A C 1
ATOM 702 O O . VAL A 1 93 ? -4.533 -4.809 0.570 1.00 98.81 93 VAL A O 1
ATOM 705 N N . TRP A 1 94 ? -3.371 -5.481 2.385 1.00 98.56 94 TRP A N 1
ATOM 706 C CA . TRP A 1 94 ? -4.488 -5.544 3.316 1.00 98.56 94 TRP A CA 1
ATOM 707 C C . TRP A 1 94 ? -4.132 -4.753 4.567 1.00 98.56 94 TRP A C 1
ATOM 709 O O . TRP A 1 94 ? -3.188 -5.110 5.260 1.00 98.56 94 TRP A O 1
ATOM 719 N N . CYS A 1 95 ? -4.893 -3.707 4.877 1.00 98.69 95 CYS A N 1
ATOM 720 C CA . CYS A 1 95 ? -4.797 -3.004 6.154 1.00 98.69 95 CYS A CA 1
ATOM 721 C C . C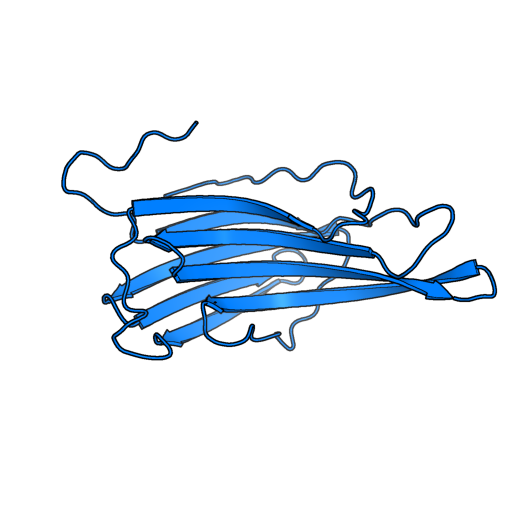YS A 1 95 ? -6.048 -3.226 7.003 1.00 98.69 95 CYS A C 1
ATOM 723 O O . CYS A 1 95 ? -7.158 -3.252 6.474 1.00 98.69 95 CYS A O 1
ATOM 725 N N . GLU A 1 96 ? -5.873 -3.340 8.317 1.00 98.19 96 GLU A N 1
ATOM 726 C CA . GLU A 1 96 ? -6.956 -3.496 9.286 1.00 98.19 96 GLU A CA 1
ATOM 727 C C . GLU A 1 96 ? -6.708 -2.650 10.536 1.00 98.19 96 GLU A C 1
ATOM 729 O O . GLU A 1 96 ? -5.625 -2.676 11.121 1.00 98.19 96 GLU A O 1
ATOM 734 N N . VAL A 1 97 ? -7.737 -1.924 10.970 1.00 97.81 97 VAL A N 1
ATOM 735 C CA . VAL A 1 97 ? -7.768 -1.189 12.239 1.00 97.81 97 VAL A CA 1
ATOM 736 C C . VAL A 1 97 ? -8.356 -2.111 13.309 1.00 97.81 97 VAL A C 1
ATOM 738 O O . VAL A 1 97 ? -9.557 -2.376 13.329 1.00 97.81 97 VAL A O 1
ATOM 741 N N . THR A 1 98 ? -7.504 -2.609 14.207 1.00 96.88 98 THR A N 1
ATOM 742 C CA . THR A 1 98 ? -7.865 -3.602 15.238 1.00 96.88 98 THR A CA 1
ATOM 743 C C . THR A 1 98 ? -8.418 -2.965 16.511 1.00 96.88 98 THR A C 1
ATOM 745 O O . THR A 1 98 ? -9.266 -3.539 17.194 1.00 96.88 98 THR A O 1
ATOM 748 N N . THR A 1 99 ? -7.963 -1.754 16.829 1.00 96.44 99 THR A N 1
ATOM 749 C CA . THR A 1 99 ? -8.573 -0.851 17.813 1.00 96.44 99 THR A CA 1
ATOM 750 C C . THR A 1 99 ? -8.512 0.562 17.262 1.00 96.44 99 THR A C 1
ATOM 752 O O . THR A 1 99 ? -7.803 0.811 16.293 1.00 96.44 99 THR A O 1
ATOM 755 N N . THR A 1 100 ? -9.152 1.529 17.919 1.00 97.19 100 THR A N 1
ATOM 756 C CA . THR A 1 100 ? -9.050 2.924 17.471 1.00 97.19 100 THR A CA 1
ATOM 757 C C . THR A 1 100 ? -7.612 3.453 17.443 1.00 97.19 100 THR A C 1
ATOM 759 O O . THR A 1 100 ? -7.358 4.461 16.801 1.00 97.19 100 THR A O 1
ATOM 762 N N . THR A 1 101 ? -6.654 2.786 18.096 1.00 98.25 101 THR A N 1
ATOM 763 C CA . THR A 1 101 ? -5.243 3.201 18.161 1.00 98.25 101 THR A CA 1
ATOM 764 C C . THR A 1 101 ? -4.248 2.156 17.660 1.00 98.25 101 THR A C 1
ATOM 766 O O . THR A 1 101 ? -3.046 2.383 17.781 1.00 98.25 101 THR A O 1
ATOM 769 N N . THR A 1 102 ? -4.700 1.011 17.144 1.00 98.50 102 THR A N 1
ATOM 770 C CA . THR A 1 102 ? -3.820 -0.065 16.657 1.00 98.50 102 THR A CA 1
ATOM 771 C C . THR A 1 102 ? -4.311 -0.605 15.330 1.00 98.50 102 THR A C 1
ATOM 773 O O . THR A 1 102 ? -5.511 -0.757 15.115 1.00 98.50 102 THR A O 1
ATOM 776 N N . ALA A 1 103 ? -3.370 -0.912 14.450 1.00 98.56 103 ALA A N 1
ATOM 777 C CA . ALA A 1 103 ? -3.637 -1.432 13.127 1.00 98.56 103 ALA A CA 1
ATOM 778 C C . ALA A 1 103 ? -2.533 -2.400 12.714 1.00 98.56 103 ALA A C 1
ATOM 780 O O . ALA A 1 103 ? -1.447 -2.427 13.302 1.00 98.56 103 ALA A O 1
ATOM 781 N N . PHE A 1 104 ? -2.808 -3.178 11.680 1.00 98.69 104 PHE A N 1
ATOM 782 C CA . PHE A 1 104 ? -1.767 -3.854 10.932 1.00 98.69 104 PHE A CA 1
ATOM 783 C C . PHE A 1 104 ? -1.975 -3.657 9.438 1.00 98.69 104 PHE 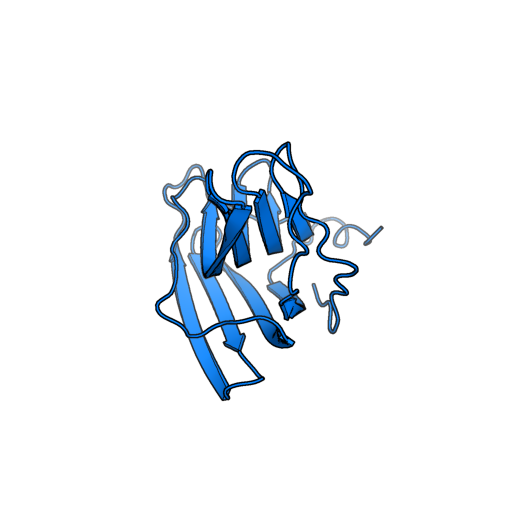A C 1
ATOM 785 O O . PHE A 1 104 ? -3.098 -3.438 8.987 1.00 98.69 104 PHE A O 1
ATOM 792 N N . CYS A 1 105 ? -0.894 -3.776 8.675 1.00 98.75 105 CYS A N 1
ATOM 793 C CA . CYS A 1 105 ? -0.969 -3.986 7.239 1.00 98.75 105 CYS A CA 1
ATOM 794 C C . CYS A 1 105 ? -0.151 -5.218 6.852 1.00 98.75 105 CYS A C 1
ATOM 796 O O . CYS A 1 105 ? 1.002 -5.371 7.263 1.00 98.75 105 CYS A O 1
ATOM 798 N N . ILE A 1 106 ? -0.748 -6.092 6.052 1.00 98.75 106 ILE A N 1
ATOM 799 C CA . ILE A 1 106 ? -0.066 -7.153 5.325 1.00 98.75 106 ILE A CA 1
ATOM 800 C C . ILE A 1 106 ? 0.278 -6.597 3.950 1.00 98.75 106 ILE A C 1
ATOM 802 O O . ILE A 1 106 ? -0.587 -6.071 3.250 1.00 98.75 106 ILE A O 1
ATOM 806 N N . ILE A 1 107 ? 1.550 -6.707 3.579 1.00 98.81 107 ILE A N 1
ATOM 807 C CA . ILE A 1 107 ? 2.030 -6.347 2.249 1.00 98.81 107 ILE A CA 1
ATOM 808 C C . ILE A 1 107 ? 2.678 -7.584 1.650 1.00 98.81 107 ILE A C 1
ATOM 810 O O . ILE A 1 107 ? 3.670 -8.098 2.175 1.00 98.81 107 ILE A O 1
ATOM 814 N N . ASN A 1 108 ? 2.100 -8.054 0.551 1.00 98.69 108 ASN A N 1
ATOM 815 C CA . ASN A 1 108 ? 2.531 -9.242 -0.161 1.00 98.69 108 ASN A CA 1
ATOM 816 C C . ASN A 1 108 ? 2.959 -8.861 -1.580 1.00 98.69 108 ASN A C 1
ATOM 818 O O . ASN A 1 108 ? 2.146 -8.420 -2.393 1.00 98.69 108 ASN A O 1
ATOM 822 N N . ASN A 1 109 ? 4.243 -9.039 -1.886 1.00 98.62 109 ASN A N 1
ATOM 823 C CA . ASN A 1 109 ? 4.714 -9.024 -3.263 1.00 98.62 109 ASN A CA 1
ATOM 824 C C . ASN A 1 109 ? 4.547 -10.435 -3.844 1.00 98.62 109 ASN A C 1
ATOM 826 O O . ASN A 1 109 ? 5.434 -11.288 -3.755 1.00 98.62 109 ASN A O 1
ATOM 830 N N . ILE A 1 110 ? 3.392 -10.672 -4.466 1.00 98.44 110 ILE A N 1
ATOM 831 C CA . ILE A 1 110 ? 3.009 -11.980 -5.006 1.00 98.44 110 ILE A CA 1
ATOM 832 C C . ILE A 1 110 ? 4.015 -12.445 -6.067 1.00 98.44 110 ILE A C 1
ATOM 834 O O . ILE A 1 110 ? 4.291 -13.640 -6.177 1.00 98.44 110 ILE A O 1
ATOM 838 N N . SER A 1 111 ? 4.597 -11.511 -6.827 1.00 98.50 111 SER A N 1
ATOM 839 C CA . SER A 1 111 ? 5.548 -11.822 -7.900 1.00 98.50 111 SER A CA 1
ATOM 840 C C . SER A 1 111 ? 6.834 -12.479 -7.399 1.00 98.50 111 SER A C 1
ATOM 842 O O . SER A 1 111 ? 7.417 -13.289 -8.121 1.00 98.50 111 SER A O 1
ATOM 844 N N . ASN A 1 112 ? 7.276 -12.162 -6.179 1.00 97.44 112 ASN A N 1
ATOM 845 C CA . ASN A 1 112 ? 8.471 -12.760 -5.578 1.00 97.44 112 ASN A CA 1
ATOM 846 C C . ASN A 1 112 ? 8.175 -13.673 -4.372 1.00 97.44 112 ASN A C 1
ATOM 848 O O . ASN A 1 112 ? 9.089 -14.329 -3.872 1.00 97.44 112 ASN A O 1
ATOM 852 N N . GLY A 1 113 ? 6.911 -13.761 -3.945 1.00 97.94 113 GLY A N 1
ATOM 853 C CA . GLY A 1 113 ? 6.452 -14.625 -2.859 1.00 97.94 113 GLY A CA 1
ATOM 854 C C . GLY A 1 113 ? 6.832 -14.140 -1.458 1.00 97.94 113 GLY A C 1
ATOM 855 O O . GLY A 1 113 ? 6.812 -14.942 -0.525 1.00 97.94 113 GLY A O 1
ATOM 856 N N . VAL A 1 114 ? 7.214 -12.868 -1.304 1.00 98.31 114 VAL A N 1
ATOM 857 C CA . VAL A 1 114 ? 7.542 -12.270 -0.004 1.00 98.31 114 VAL A CA 1
ATOM 858 C C . VAL A 1 114 ? 6.321 -11.549 0.552 1.00 98.31 114 VAL A C 1
ATOM 860 O O . VAL A 1 114 ? 5.815 -10.598 -0.041 1.00 98.31 114 VAL A O 1
ATOM 863 N N . GLU A 1 115 ? 5.905 -11.966 1.741 1.00 98.25 115 GLU A N 1
ATOM 864 C CA . GLU A 1 115 ? 4.807 -11.380 2.501 1.00 98.25 115 GLU A CA 1
ATOM 865 C C . GLU A 1 115 ? 5.294 -11.027 3.903 1.00 98.25 115 GLU A C 1
ATOM 867 O O . GLU A 1 115 ? 5.929 -11.847 4.566 1.00 98.25 115 GLU A O 1
ATOM 872 N N . ASN A 1 116 ? 4.980 -9.816 4.356 1.00 98.50 116 ASN A N 1
ATOM 873 C CA . ASN A 1 116 ? 5.253 -9.372 5.716 1.00 98.50 116 ASN A CA 1
ATOM 874 C C . ASN A 1 116 ? 4.007 -8.719 6.320 1.00 98.50 116 ASN A C 1
ATOM 876 O O . ASN A 1 116 ? 3.256 -8.024 5.636 1.00 98.50 116 ASN A O 1
ATOM 880 N N . THR A 1 117 ? 3.819 -8.920 7.623 1.00 98.62 117 THR A N 1
ATOM 881 C CA . THR A 1 117 ? 2.809 -8.224 8.430 1.00 98.62 117 THR A CA 1
ATOM 882 C C . THR A 1 117 ? 3.490 -7.158 9.276 1.00 98.62 117 THR A C 1
ATOM 884 O O . THR A 1 117 ? 4.480 -7.439 9.954 1.00 98.62 117 THR A O 1
ATOM 887 N N . TYR A 1 118 ? 2.942 -5.948 9.259 1.00 98.50 118 TYR A N 1
ATOM 888 C CA . TYR A 1 118 ? 3.426 -4.811 10.030 1.00 98.50 118 TYR A CA 1
ATOM 889 C C . TYR A 1 118 ? 2.336 -4.356 10.984 1.00 98.50 118 TYR A C 1
ATOM 891 O O . TYR A 1 118 ? 1.321 -3.828 10.544 1.00 98.50 118 TYR A O 1
ATOM 899 N N . GLU A 1 119 ? 2.552 -4.551 12.281 1.00 98.56 119 GLU A N 1
ATOM 900 C CA . GLU A 1 119 ? 1.692 -4.018 13.337 1.00 98.56 119 GLU A CA 1
ATOM 901 C C . GLU A 1 119 ? 2.217 -2.653 13.787 1.00 98.56 119 GLU A C 1
ATOM 903 O O . GLU A 1 119 ? 3.419 -2.472 14.002 1.00 98.56 119 GLU A O 1
ATOM 908 N N . PHE A 1 120 ? 1.324 -1.679 13.932 1.00 98.44 120 PHE A N 1
ATOM 909 C CA . PHE A 1 120 ? 1.680 -0.327 14.344 1.00 98.44 120 PHE A CA 1
ATOM 910 C C . PHE A 1 120 ? 0.515 0.369 15.049 1.00 98.44 120 PHE A C 1
ATOM 912 O O . PHE A 1 120 ? -0.632 -0.084 15.038 1.00 98.44 120 PHE A O 1
ATOM 919 N N . SER A 1 121 ? 0.834 1.484 15.700 1.00 98.31 121 SER A N 1
ATOM 920 C CA . SER A 1 121 ? -0.106 2.229 16.531 1.00 98.31 121 SER A CA 1
ATOM 921 C C . SER A 1 121 ? -0.193 3.683 16.102 1.00 98.31 121 SER A C 1
ATOM 923 O O . SER A 1 121 ? 0.756 4.231 15.538 1.00 98.31 121 SER A O 1
ATOM 925 N N . ALA A 1 122 ? -1.313 4.315 16.446 1.00 98.12 122 ALA A N 1
ATOM 926 C CA . ALA A 1 122 ? -1.483 5.752 16.311 1.00 98.12 122 ALA A CA 1
ATOM 927 C C . ALA A 1 122 ? -0.326 6.504 17.004 1.0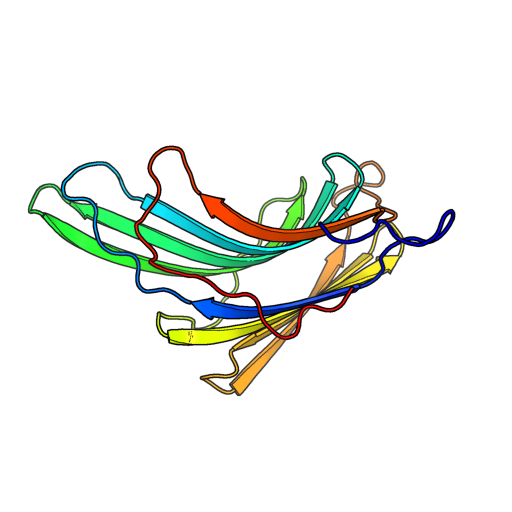0 98.12 122 ALA A C 1
ATOM 929 O O . ALA A 1 122 ? 0.074 6.124 18.112 1.00 98.12 122 ALA A O 1
ATOM 930 N N . PRO A 1 123 ? 0.196 7.594 16.412 1.00 97.75 123 PRO A N 1
ATOM 931 C CA . PRO A 1 123 ? 1.273 8.379 17.021 1.00 97.75 123 PRO A CA 1
ATOM 932 C C . PRO A 1 123 ? 0.849 9.076 18.324 1.00 97.75 123 PRO A C 1
ATOM 934 O O . PRO A 1 123 ? 1.694 9.409 19.156 1.00 97.75 123 PRO A O 1
ATOM 937 N N . SER A 1 124 ? -0.452 9.309 18.510 1.00 97.19 124 SER A N 1
ATOM 938 C CA . SER A 1 124 ? -1.055 9.822 19.740 1.00 97.19 124 SER A CA 1
ATOM 939 C C . SER A 1 124 ? -2.540 9.445 19.806 1.00 97.19 124 SER A C 1
ATOM 941 O O . SER A 1 124 ? -3.115 8.957 18.832 1.00 97.19 124 SER A O 1
ATOM 943 N N . SER A 1 125 ? -3.188 9.716 20.942 1.00 95.19 125 SER A N 1
ATOM 944 C CA . SER A 1 125 ? -4.640 9.549 21.095 1.00 95.19 125 SER A CA 1
ATOM 945 C C . SER A 1 125 ? -5.466 10.453 20.178 1.00 95.19 125 SER A C 1
ATOM 947 O O . SER A 1 125 ? -6.606 10.116 19.880 1.00 95.19 125 SER A O 1
ATOM 949 N N . ASP A 1 126 ? -4.909 11.582 19.731 1.00 95.94 126 ASP A N 1
ATOM 950 C CA . ASP A 1 126 ? -5.598 12.527 18.838 1.00 95.94 126 ASP A CA 1
ATOM 951 C C . ASP A 1 126 ? -5.660 12.013 17.394 1.00 95.94 126 ASP A C 1
ATOM 953 O O . ASP A 1 126 ? -6.390 12.552 16.571 1.00 95.94 126 ASP A O 1
ATOM 957 N N . SER A 1 127 ? -4.886 10.971 17.087 1.00 97.00 127 SER A N 1
ATOM 958 C CA . SER A 1 127 ? -4.892 10.263 15.805 1.00 97.00 127 SER A CA 1
ATOM 959 C C . SER A 1 127 ? -5.576 8.900 15.917 1.00 97.00 127 SER A C 1
ATOM 961 O O . SER A 1 127 ? -5.328 8.023 15.096 1.00 97.00 127 SER A O 1
ATOM 963 N N . ALA A 1 128 ? -6.395 8.686 16.948 1.00 97.62 128 ALA A N 1
ATOM 964 C CA . ALA A 1 128 ? -7.243 7.507 17.019 1.00 97.62 128 ALA A CA 1
ATOM 965 C C . ALA A 1 128 ? -8.344 7.588 15.948 1.00 97.62 128 ALA A C 1
ATOM 967 O O . ALA A 1 128 ? -8.901 8.666 15.753 1.00 97.62 128 ALA A O 1
ATOM 968 N N . ILE A 1 129 ? -8.673 6.472 15.290 1.00 96.06 129 ILE A N 1
ATOM 969 C CA . ILE A 1 129 ? -9.666 6.446 14.205 1.00 96.06 129 ILE A CA 1
ATOM 970 C C . ILE A 1 129 ? -10.742 5.383 14.388 1.00 96.06 129 ILE A C 1
ATOM 972 O O . ILE A 1 129 ? -10.483 4.282 14.868 1.00 96.06 129 ILE A O 1
ATOM 976 N N . THR A 1 130 ? -11.948 5.698 13.931 1.00 95.69 130 THR A N 1
ATOM 977 C CA . THR A 1 130 ? -13.024 4.745 13.644 1.00 95.69 130 THR A CA 1
ATOM 978 C C . THR A 1 130 ? -13.417 4.925 12.172 1.00 95.69 130 THR A C 1
ATOM 980 O O . THR A 1 130 ? -14.288 5.743 11.870 1.00 95.69 130 THR A O 1
ATOM 983 N N . PRO A 1 131 ? -12.747 4.227 11.234 1.00 93.69 131 PRO A N 1
ATOM 984 C CA . PRO A 1 131 ? -12.767 4.600 9.823 1.00 93.69 131 PRO A CA 1
ATOM 985 C C . PRO A 1 131 ? -14.173 4.641 9.226 1.00 93.69 131 PRO A C 1
ATOM 987 O O . PRO A 1 131 ? -14.956 3.695 9.343 1.00 93.69 131 PRO A O 1
ATOM 990 N N . ASN A 1 132 ? -14.487 5.731 8.537 1.00 92.44 132 ASN A N 1
ATOM 991 C CA . ASN A 1 132 ? -15.748 5.912 7.815 1.00 92.44 132 ASN A CA 1
ATOM 992 C C . ASN A 1 132 ? -15.544 6.092 6.302 1.00 92.44 132 ASN A C 1
ATOM 994 O O . ASN A 1 132 ? -16.521 6.131 5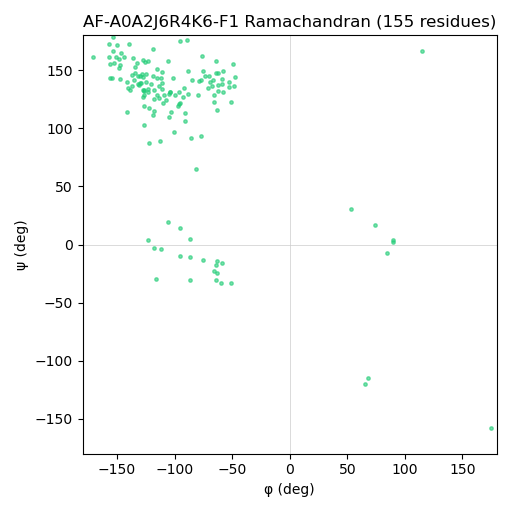.551 1.00 92.44 132 ASN A O 1
ATOM 998 N N . GLU A 1 133 ? -14.285 6.129 5.867 1.00 92.56 133 GLU A N 1
ATOM 999 C CA . GLU A 1 133 ? -13.844 6.213 4.480 1.00 92.56 133 GLU A CA 1
ATOM 1000 C C . GLU A 1 133 ? -12.842 5.083 4.179 1.00 92.56 133 GLU A C 1
ATOM 1002 O O . GLU A 1 133 ? -12.038 4.700 5.036 1.00 92.56 133 GLU A O 1
ATOM 1007 N N . VAL A 1 134 ? -12.914 4.548 2.956 1.00 93.69 134 VAL A N 1
ATOM 1008 C CA . VAL A 1 134 ? -11.976 3.563 2.393 1.00 93.69 134 VAL A CA 1
ATOM 1009 C C . VAL A 1 134 ? -11.510 4.024 1.029 1.00 93.69 134 VAL A C 1
ATOM 1011 O O . VAL A 1 134 ? -12.310 4.494 0.217 1.00 93.69 134 VAL A O 1
ATOM 1014 N N . ASP A 1 135 ? -10.224 3.835 0.780 1.00 94.25 135 ASP A N 1
ATOM 1015 C CA . ASP A 1 135 ? -9.522 4.442 -0.335 1.00 94.25 135 ASP A CA 1
ATOM 1016 C C . ASP A 1 135 ? -8.683 3.403 -1.092 1.00 94.25 135 ASP A C 1
ATOM 1018 O O . ASP A 1 135 ? -8.002 2.573 -0.493 1.00 94.25 135 ASP A O 1
ATOM 1022 N N . TRP A 1 136 ? -8.723 3.485 -2.426 1.00 97.12 136 TRP A N 1
ATOM 1023 C CA . TRP A 1 136 ? -7.770 2.872 -3.358 1.00 97.12 136 TRP A CA 1
ATOM 1024 C C . TRP A 1 136 ? -7.282 3.988 -4.267 1.00 97.12 136 TRP A C 1
ATOM 1026 O O . TRP A 1 136 ? -8.026 4.461 -5.134 1.00 97.12 136 TRP A O 1
ATOM 1036 N N . ILE A 1 137 ? -6.073 4.474 -4.021 1.00 96.44 137 ILE A N 1
ATOM 1037 C CA . ILE A 1 137 ? -5.643 5.772 -4.525 1.00 96.44 137 ILE A CA 1
ATOM 1038 C C . ILE A 1 137 ? -4.362 5.641 -5.323 1.00 96.44 137 ILE A C 1
ATOM 1040 O O . ILE A 1 137 ? -3.435 4.922 -4.965 1.00 96.44 137 ILE A O 1
ATOM 1044 N N . MET A 1 138 ? -4.337 6.392 -6.419 1.00 93.75 138 MET A N 1
ATOM 1045 C CA . MET A 1 138 ? -3.140 6.744 -7.160 1.00 93.75 138 MET A CA 1
ATOM 1046 C C . MET A 1 138 ? -2.817 8.207 -6.829 1.00 93.75 138 MET A C 1
ATOM 1048 O O . MET A 1 138 ? -3.553 9.111 -7.225 1.00 93.75 138 MET A O 1
ATOM 1052 N N . GLU A 1 139 ? -1.743 8.439 -6.079 1.00 91.50 139 GLU A N 1
ATOM 1053 C CA . GLU A 1 139 ? -1.333 9.754 -5.579 1.00 91.50 139 GLU A CA 1
ATOM 1054 C C . GLU A 1 139 ? -0.049 10.243 -6.255 1.00 91.50 139 GLU A C 1
ATOM 1056 O O . GLU A 1 139 ? 0.827 9.458 -6.612 1.00 91.50 139 GLU A O 1
ATOM 1061 N N . GLY A 1 140 ? 0.088 11.558 -6.419 1.00 85.31 140 GLY A N 1
ATOM 1062 C CA . GLY A 1 140 ? 1.249 12.185 -7.037 1.00 85.31 140 GLY A CA 1
ATOM 1063 C C . GLY A 1 140 ? 1.553 13.575 -6.514 1.00 85.31 140 GLY A C 1
ATOM 1064 O O . GLY A 1 140 ? 0.755 14.188 -5.810 1.00 85.31 140 GLY A O 1
ATOM 1065 N N . LYS A 1 141 ? 2.703 14.110 -6.932 1.00 76.75 141 LYS A N 1
ATOM 1066 C CA . LYS A 1 141 ? 3.036 15.534 -6.766 1.00 76.75 141 LYS A CA 1
ATOM 1067 C C . LYS A 1 141 ? 2.678 16.341 -8.021 1.00 76.75 141 LYS A C 1
ATOM 1069 O O . LYS A 1 141 ? 2.248 15.792 -9.028 1.00 76.75 141 LYS A O 1
ATOM 1074 N N . ALA A 1 142 ? 2.853 17.666 -7.945 1.00 65.12 142 ALA A N 1
ATOM 1075 C CA . ALA A 1 142 ? 2.431 18.633 -8.969 1.00 65.12 142 ALA A CA 1
ATOM 1076 C C . ALA A 1 142 ? 2.904 18.304 -10.401 1.00 65.12 142 ALA A C 1
ATOM 1078 O O . ALA A 1 142 ? 2.179 18.569 -11.357 1.00 65.12 142 ALA A O 1
ATOM 1079 N N . THR A 1 143 ? 4.086 17.701 -10.546 1.00 72.31 143 THR A N 1
ATOM 1080 C CA . THR A 1 143 ? 4.474 17.000 -11.774 1.00 72.31 143 THR A CA 1
ATOM 1081 C C . THR A 1 143 ? 4.164 15.528 -11.565 1.00 72.31 143 THR A C 1
ATOM 1083 O O . THR A 1 143 ? 4.691 14.937 -10.622 1.00 72.31 143 THR A O 1
ATOM 1086 N N . PHE A 1 144 ? 3.319 14.951 -12.420 1.00 70.31 144 PHE A N 1
ATOM 1087 C CA . PHE A 1 144 ? 2.857 13.573 -12.283 1.00 70.31 144 PHE A CA 1
ATOM 1088 C C . PHE A 1 144 ? 3.376 12.702 -13.422 1.00 70.31 144 PHE A C 1
ATOM 1090 O O . PHE A 1 144 ? 3.397 13.130 -14.578 1.00 70.31 144 PHE A O 1
ATOM 1097 N N . ALA A 1 145 ? 3.849 11.501 -13.092 1.00 72.38 145 ALA A N 1
ATOM 1098 C CA . ALA A 1 145 ? 4.500 10.647 -14.076 1.00 72.38 145 ALA A CA 1
ATOM 1099 C C . ALA A 1 145 ? 3.430 10.042 -14.968 1.00 72.38 145 ALA A C 1
ATOM 1101 O O . ALA A 1 145 ? 2.328 9.760 -14.506 1.00 72.38 145 ALA A O 1
ATOM 1102 N N . ASN A 1 146 ? 3.757 9.776 -16.228 1.00 81.62 146 ASN A N 1
ATOM 1103 C CA . ASN A 1 146 ? 2.890 8.920 -17.018 1.00 81.62 146 ASN A CA 1
ATOM 1104 C C . ASN A 1 146 ? 3.132 7.460 -16.607 1.00 81.62 146 ASN A C 1
ATOM 1106 O O . ASN A 1 146 ? 4.041 6.816 -17.123 1.00 81.62 146 ASN A O 1
ATOM 1110 N N . PHE A 1 147 ? 2.337 6.956 -15.665 1.00 83.94 147 PHE A N 1
ATOM 1111 C CA . PHE A 1 147 ? 2.335 5.553 -15.224 1.00 83.94 147 PHE A CA 1
ATOM 1112 C C . PHE A 1 147 ? 1.428 4.661 -16.082 1.00 83.94 147 PHE A C 1
ATOM 1114 O O . PHE A 1 147 ? 1.262 3.483 -15.776 1.00 83.94 147 PHE A O 1
ATOM 1121 N N . GLY A 1 148 ? 0.841 5.204 -17.153 1.00 87.00 148 GLY A N 1
ATOM 1122 C CA . GLY A 1 148 ? -0.166 4.509 -17.938 1.00 87.00 148 GLY A CA 1
ATOM 1123 C C . GLY A 1 148 ? -1.446 4.318 -17.131 1.00 87.00 148 GLY A C 1
ATOM 1124 O O . GLY A 1 148 ? -2.114 5.288 -16.781 1.00 87.00 148 GLY A O 1
ATOM 1125 N N . GLU A 1 149 ? -1.783 3.064 -16.851 1.00 90.25 149 GLU A N 1
ATOM 1126 C CA . GLU A 1 149 ? -2.993 2.669 -16.139 1.00 90.25 149 GLU A CA 1
ATOM 1127 C C . GLU A 1 149 ? -2.623 1.850 -14.903 1.00 90.25 149 GLU A C 1
ATOM 1129 O O . GLU A 1 149 ? -1.827 0.915 -14.984 1.00 90.25 149 GLU A O 1
ATOM 1134 N N . ILE A 1 150 ? -3.240 2.182 -13.770 1.00 92.88 150 ILE A N 1
ATOM 1135 C CA . ILE A 1 150 ? -3.270 1.315 -12.595 1.00 92.88 150 ILE A CA 1
ATOM 1136 C C . ILE A 1 150 ? -4.708 0.882 -12.375 1.00 92.88 150 ILE A C 1
ATOM 1138 O O . ILE A 1 150 ? -5.610 1.711 -12.259 1.00 92.88 150 ILE A O 1
ATOM 1142 N N . THR A 1 151 ? -4.901 -0.429 -12.292 1.00 96.69 151 THR A N 1
ATOM 1143 C CA . THR A 1 151 ? -6.160 -1.035 -11.873 1.00 96.69 151 THR A CA 1
ATOM 1144 C C . THR A 1 151 ? -5.955 -1.666 -10.507 1.00 96.69 151 THR A C 1
ATOM 1146 O O . THR A 1 151 ? -5.117 -2.555 -10.355 1.00 96.69 151 THR A O 1
ATOM 1149 N N . PHE A 1 152 ? -6.752 -1.233 -9.535 1.00 97.75 152 PHE A N 1
ATOM 1150 C CA . PHE A 1 152 ? -6.930 -1.984 -8.301 1.00 97.75 152 PHE A CA 1
ATOM 1151 C C . PHE A 1 152 ? -7.927 -3.116 -8.553 1.00 97.75 152 PHE A C 1
ATOM 1153 O O . PHE A 1 152 ? -9.016 -2.908 -9.090 1.00 97.75 152 PHE A O 1
ATOM 1160 N N . THR A 1 153 ? -7.529 -4.324 -8.187 1.00 97.81 153 THR A N 1
ATOM 1161 C CA . THR A 1 153 ? -8.330 -5.547 -8.264 1.00 97.81 153 THR A CA 1
ATOM 1162 C C . THR A 1 153 ? -8.512 -6.124 -6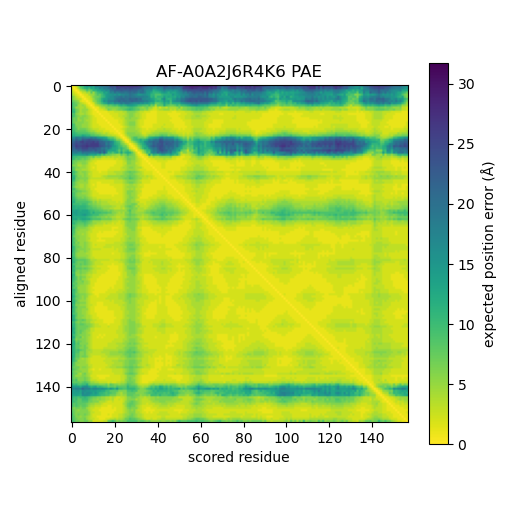.866 1.00 97.81 153 THR A C 1
ATOM 1164 O O . THR A 1 153 ? -7.879 -5.664 -5.918 1.00 97.81 153 THR A O 1
ATOM 1167 N N . ASN A 1 154 ? -9.418 -7.095 -6.723 1.00 95.69 154 ASN A N 1
ATOM 1168 C CA . ASN A 1 154 ? -9.767 -7.699 -5.431 1.00 95.69 154 ASN A CA 1
ATOM 1169 C C . ASN A 1 154 ? -10.166 -6.674 -4.353 1.00 95.69 154 ASN A C 1
ATOM 1171 O O . ASN A 1 154 ? -9.953 -6.907 -3.172 1.00 95.69 154 ASN A O 1
ATOM 1175 N N . CYS A 1 155 ? -10.757 -5.542 -4.747 1.00 95.25 155 CYS A N 1
ATOM 1176 C CA . CYS A 1 155 ? -11.139 -4.490 -3.810 1.00 95.25 155 CYS A CA 1
ATOM 1177 C C . CYS A 1 155 ? -12.205 -4.988 -2.820 1.00 95.25 155 CYS A C 1
ATOM 1179 O O . CYS A 1 155 ? -13.328 -5.298 -3.232 1.00 95.25 155 CYS A O 1
ATOM 1181 N N . ILE A 1 156 ? -11.860 -5.044 -1.531 1.00 92.50 156 ILE A N 1
ATOM 1182 C CA . ILE A 1 156 ? -12.753 -5.432 -0.428 1.00 92.50 156 ILE A CA 1
ATOM 1183 C C . ILE A 1 156 ? -12.655 -4.384 0.687 1.00 92.50 156 ILE A C 1
ATOM 1185 O O . ILE A 1 156 ? -11.555 -3.935 1.008 1.00 92.50 156 ILE A O 1
ATOM 1189 N N . ALA A 1 157 ? -13.802 -4.014 1.260 1.00 88.50 157 ALA A N 1
ATOM 1190 C CA . ALA A 1 157 ? -13.951 -3.151 2.432 1.00 88.50 157 ALA A CA 1
ATOM 1191 C C . ALA A 1 157 ? -15.191 -3.550 3.244 1.00 88.50 157 ALA A C 1
ATOM 1193 O O . ALA A 1 157 ? -16.160 -4.041 2.612 1.00 88.50 157 ALA A O 1
#

Organism: Hyaloscypha variabilis (strain UAMH 11265 / GT02V1 / F) (NCBI:txid1149755)